Protein AF-A0A5F8GUY8-F1 (afdb_monomer)

Nearest PDB structures (foldseek):
  6p7z-assembly1_A  TM=9.702E-01  e=6.249E-04  Homo sapiens
  6cby-assembly2_B  TM=8.346E-01  e=5.632E-02  Homo sapiens

Mean predicted aligned error: 5.98 Å

Secondary structure (DSSP, 8-state):
-PPPSEEEEEETTTEEEEEESS---TT--------SS----GGGTTTS-TTT-----S-PPPP--TT-

Sequence (68 aa):
MEKPKLEKFWSPSRGNGLRALASLRPGELLFRSEPLAYTVCKESLGVVCERCLCRYGANLLTCVCPGM

Solvent-accessible surface area (backbone atoms only — not comparable to full-atom values): 5007 Å² total; per-residue (Å²): 131,84,79,76,50,57,44,81,45,81,38,85,99,63,51,75,42,78,45,72,74,58,93,81,61,93,91,62,88,78,81,86,80,79,70,97,72,88,74,66,55,83,93,41,64,92,54,34,43,70,80,83,63,45,75,61,72,101,78,75,86,73,90,81,68,91,90,117

pLDDT: mean 90.78, std 10.39, range [52.97, 98.25]

Foldseek 3Di:
DDDQQWDWDQDPPPGIDIDGPDDDDPPDDRDDDDDPDDFDDPVCVQQADRPPRDGDPNDDDDDDDPPD

Organism: Monodelphis domestica (NCBI:txid13616)

InterPro domains:
  IPR046341 SET domain superfamily [G3DSA:2.170.270.10] (17-47)
  IPR046341 SET domain superfamily [SSF82199] (4-47)

Radius of gyration: 19.79 Å; Cα contacts (8 Å, |Δi|>4): 47; chains: 1; bounding box: 38×36×51 Å

Structure (mmCIF, N/CA/C/O backbone):
data_AF-A0A5F8GUY8-F1
#
_entry.id   AF-A0A5F8GUY8-F1
#
loop_
_atom_site.group_PDB
_atom_site.id
_atom_site.type_symbol
_atom_site.label_atom_id
_atom_site.label_alt_id
_atom_site.label_comp_id
_atom_site.label_asym_id
_atom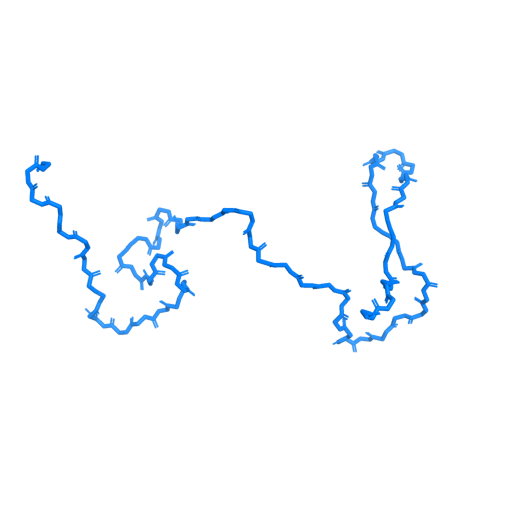_site.label_entity_id
_atom_site.label_seq_id
_atom_site.pdbx_PDB_ins_code
_atom_site.Cartn_x
_atom_site.Cartn_y
_atom_site.Cartn_z
_atom_site.occupancy
_atom_site.B_iso_or_equiv
_atom_site.auth_seq_id
_atom_site.auth_comp_id
_atom_site.auth_asym_id
_atom_site.auth_atom_id
_atom_site.pdbx_PDB_model_num
ATOM 1 N N . MET A 1 1 ? 21.243 -5.238 1.379 1.00 56.19 1 MET A N 1
ATOM 2 C CA . MET A 1 1 ? 19.883 -5.014 0.841 1.00 56.19 1 MET A CA 1
ATOM 3 C C . MET A 1 1 ? 19.722 -5.896 -0.385 1.00 56.19 1 MET A C 1
ATOM 5 O O . MET A 1 1 ? 20.663 -5.970 -1.167 1.00 56.19 1 MET A O 1
ATOM 9 N N . GLU A 1 2 ? 18.609 -6.620 -0.512 1.00 70.88 2 GLU A N 1
ATOM 10 C CA . GLU A 1 2 ? 18.321 -7.432 -1.705 1.00 70.88 2 GLU A CA 1
ATOM 11 C C . GLU A 1 2 ? 18.249 -6.525 -2.944 1.00 70.88 2 GLU A C 1
ATOM 13 O O . GLU A 1 2 ? 17.762 -5.395 -2.856 1.00 70.88 2 GLU A O 1
ATOM 18 N N . LYS A 1 3 ? 18.779 -6.983 -4.087 1.00 78.94 3 LYS A N 1
ATOM 19 C CA . LYS A 1 3 ? 18.690 -6.216 -5.335 1.00 78.94 3 LYS A CA 1
ATOM 20 C C . LYS A 1 3 ? 17.223 -6.130 -5.773 1.00 78.94 3 LYS A C 1
ATOM 22 O O . LYS A 1 3 ? 16.540 -7.154 -5.755 1.00 78.94 3 LYS A O 1
ATOM 27 N N . PRO A 1 4 ? 16.738 -4.954 -6.202 1.00 87.88 4 PRO A N 1
ATOM 28 C CA . PRO A 1 4 ? 15.377 -4.832 -6.697 1.00 87.88 4 PRO A CA 1
ATOM 29 C C . PRO A 1 4 ? 15.195 -5.692 -7.954 1.00 87.88 4 PRO A C 1
ATOM 31 O O . PRO A 1 4 ? 16.031 -5.680 -8.856 1.00 87.88 4 PRO A O 1
ATOM 34 N N . LYS A 1 5 ? 14.094 -6.447 -8.007 1.00 93.00 5 LYS A N 1
ATOM 35 C CA . LYS A 1 5 ? 13.702 -7.273 -9.167 1.00 93.00 5 LYS A CA 1
ATOM 36 C C . LYS A 1 5 ? 12.870 -6.498 -10.188 1.00 93.00 5 LYS A C 1
ATOM 38 O O . LYS A 1 5 ? 12.591 -7.004 -11.273 1.00 93.00 5 LYS A O 1
ATOM 43 N N . LEU A 1 6 ? 12.462 -5.286 -9.823 1.00 96.44 6 LEU A N 1
ATOM 44 C CA . LEU A 1 6 ? 11.655 -4.379 -10.621 1.00 96.44 6 LEU A CA 1
ATOM 45 C C . LEU A 1 6 ? 12.383 -3.048 -10.784 1.00 96.44 6 LEU A C 1
ATOM 47 O O . LEU A 1 6 ? 13.085 -2.605 -9.875 1.00 96.44 6 LEU A O 1
ATOM 51 N N . GLU A 1 7 ? 12.137 -2.372 -11.898 1.00 96.81 7 GLU A N 1
ATOM 52 C CA . GLU A 1 7 ? 12.552 -0.987 -12.102 1.00 96.81 7 GLU A CA 1
ATOM 53 C C . GLU A 1 7 ? 11.415 -0.130 -12.655 1.00 96.81 7 GLU A C 1
ATOM 55 O O . GLU A 1 7 ? 10.495 -0.623 -13.317 1.00 96.81 7 GLU A O 1
ATOM 60 N N . LYS A 1 8 ? 11.502 1.178 -12.401 1.00 97.50 8 LYS A N 1
ATOM 61 C CA . LYS A 1 8 ? 10.650 2.174 -13.047 1.00 97.50 8 LYS A CA 1
ATOM 62 C C . LYS A 1 8 ? 11.087 2.340 -14.502 1.00 97.50 8 LYS A C 1
ATOM 64 O O . LYS A 1 8 ? 12.273 2.480 -14.777 1.00 97.50 8 LYS A O 1
ATOM 69 N N . PHE A 1 9 ? 10.132 2.403 -15.422 1.00 97.94 9 PHE A N 1
ATOM 70 C CA . PHE A 1 9 ? 10.390 2.688 -16.835 1.00 97.94 9 PHE A CA 1
ATOM 71 C C . PHE A 1 9 ? 9.297 3.586 -17.428 1.00 97.94 9 PHE A C 1
ATOM 73 O O . PHE A 1 9 ? 8.242 3.773 -16.820 1.00 97.94 9 PHE A O 1
ATOM 80 N N . TRP A 1 10 ? 9.534 4.138 -18.619 1.00 98.00 10 TRP A N 1
ATOM 81 C CA . TRP A 1 10 ? 8.505 4.849 -19.380 1.00 98.00 10 TRP A CA 1
ATOM 82 C C . TRP A 1 10 ? 7.735 3.866 -20.272 1.00 98.00 10 TRP A C 1
ATOM 84 O O . TRP A 1 10 ? 8.307 3.255 -21.174 1.00 98.00 10 TRP A O 1
AT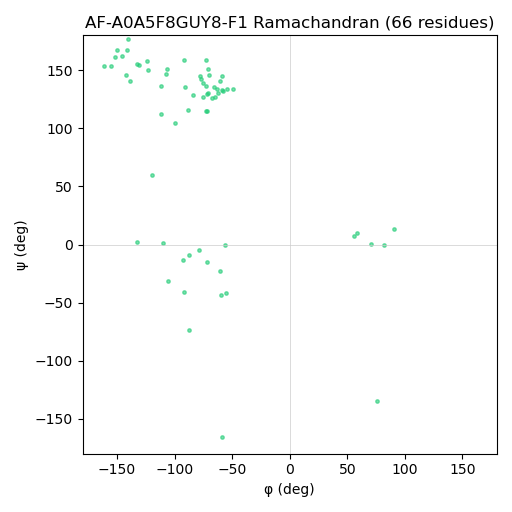OM 94 N N . SER A 1 11 ? 6.439 3.701 -20.010 1.00 97.31 11 SER A N 1
ATOM 95 C CA . SER A 1 11 ? 5.523 2.926 -20.843 1.00 97.31 11 SER A CA 1
ATOM 96 C C . SER A 1 11 ? 4.999 3.793 -21.987 1.00 97.31 11 SER A C 1
ATOM 98 O O . SER A 1 11 ? 4.382 4.833 -21.721 1.00 97.31 11 SER A O 1
ATOM 100 N N . PRO A 1 12 ? 5.089 3.310 -23.240 1.00 96.62 12 PRO A N 1
ATOM 101 C CA . PRO A 1 12 ? 4.377 3.911 -24.358 1.00 96.62 12 PRO A CA 1
ATOM 102 C C . PRO A 1 12 ? 2.904 4.126 -23.999 1.00 96.62 12 PRO A C 1
ATOM 104 O O . PRO A 1 12 ? 2.294 3.258 -23.368 1.00 96.62 12 PRO A O 1
ATOM 107 N N . SER A 1 13 ? 2.397 5.321 -24.318 1.00 96.06 13 SER A N 1
ATOM 108 C CA . SER A 1 13 ? 1.011 5.782 -24.124 1.00 96.06 13 SER A CA 1
ATOM 109 C C . SER A 1 13 ? 0.423 5.713 -22.702 1.00 96.06 13 SER A C 1
ATOM 111 O O . SER A 1 13 ? -0.769 5.961 -22.545 1.00 96.06 13 SER A O 1
ATOM 113 N N . ARG A 1 14 ? 1.211 5.384 -21.664 1.00 96.75 14 ARG A N 1
ATOM 114 C CA . ARG A 1 14 ? 0.717 5.207 -20.276 1.00 96.75 14 ARG A CA 1
ATOM 115 C C . ARG A 1 14 ? 1.551 5.916 -19.203 1.00 96.75 14 ARG A C 1
ATOM 117 O O . ARG A 1 14 ? 1.242 5.805 -18.022 1.00 96.75 14 ARG A O 1
ATOM 124 N N . GLY A 1 15 ? 2.595 6.652 -19.589 1.00 97.25 15 GLY A N 1
ATOM 125 C CA . GLY A 1 15 ? 3.462 7.355 -18.642 1.00 97.25 15 GLY A CA 1
ATOM 126 C C . GLY A 1 15 ? 4.427 6.404 -17.932 1.00 97.25 15 GLY A C 1
ATOM 127 O O . GLY A 1 15 ? 5.062 5.578 -18.576 1.00 97.25 15 GLY A O 1
ATOM 128 N N . ASN A 1 16 ? 4.584 6.520 -16.613 1.00 97.94 16 ASN A N 1
ATOM 129 C CA . ASN A 1 16 ? 5.499 5.655 -15.859 1.00 97.94 16 ASN A CA 1
ATOM 130 C C . ASN A 1 16 ? 4.899 4.262 -15.617 1.00 97.94 16 ASN A C 1
AT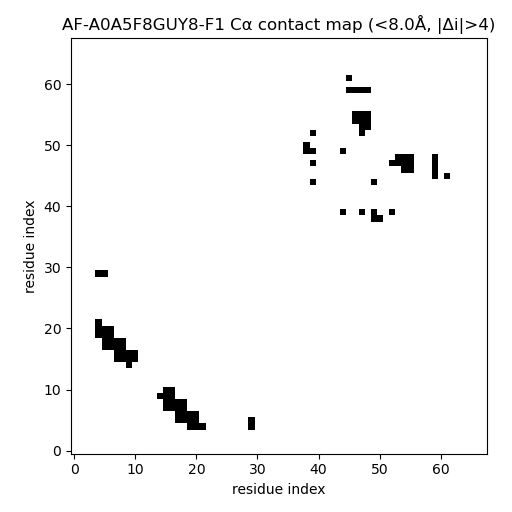OM 132 O O . ASN A 1 16 ? 3.709 4.133 -15.347 1.00 97.94 16 ASN A O 1
ATOM 136 N N . GLY A 1 17 ? 5.743 3.233 -15.630 1.00 97.44 17 GLY A N 1
ATOM 137 C CA . GLY A 1 17 ? 5.384 1.866 -15.264 1.00 97.44 17 GLY A CA 1
ATOM 138 C C . GLY A 1 17 ? 6.479 1.168 -14.460 1.00 97.44 17 GLY A C 1
ATOM 139 O O . GLY A 1 17 ? 7.558 1.722 -14.243 1.00 97.44 17 GLY A O 1
ATOM 140 N N . LEU A 1 18 ? 6.195 -0.066 -14.042 1.00 97.38 18 LEU A N 1
ATOM 141 C CA . LEU A 1 18 ? 7.160 -0.996 -13.453 1.00 97.38 18 LEU A CA 1
ATOM 142 C C . LEU A 1 18 ? 7.388 -2.167 -14.411 1.00 97.38 18 LEU A C 1
ATOM 144 O O . LEU A 1 18 ? 6.425 -2.695 -14.967 1.00 97.38 18 LEU A O 1
ATOM 148 N N . ARG A 1 19 ? 8.644 -2.581 -14.597 1.00 97.00 19 ARG A N 1
ATOM 149 C CA . ARG A 1 19 ? 9.001 -3.772 -15.388 1.00 97.00 19 ARG A CA 1
ATOM 150 C C . ARG A 1 19 ? 9.969 -4.675 -14.633 1.00 97.00 19 ARG A C 1
ATOM 152 O O . ARG A 1 19 ? 10.703 -4.204 -13.767 1.00 97.00 19 ARG A O 1
ATOM 1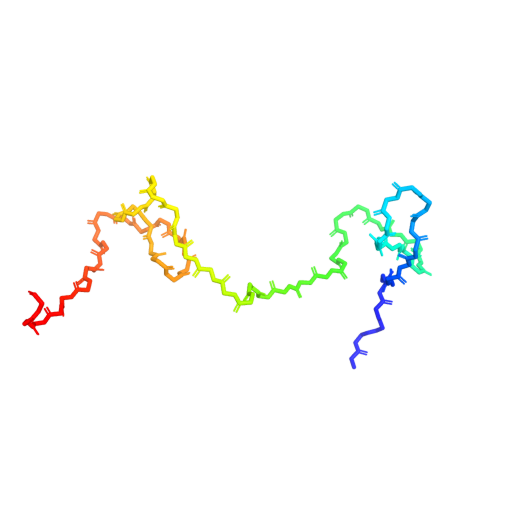59 N N . ALA A 1 20 ? 9.956 -5.962 -14.968 1.00 97.50 20 ALA A N 1
ATOM 160 C CA . ALA A 1 20 ? 10.849 -6.953 -14.380 1.00 97.50 20 ALA A CA 1
ATOM 161 C C . ALA A 1 20 ? 12.276 -6.830 -14.935 1.00 97.50 20 ALA A C 1
ATOM 163 O O . ALA A 1 20 ? 12.464 -6.648 -16.136 1.00 97.50 20 ALA A O 1
ATOM 164 N N . LEU A 1 21 ? 13.263 -6.966 -14.049 1.00 96.19 21 LEU A N 1
ATOM 165 C CA . LEU A 1 21 ? 14.692 -7.030 -14.377 1.00 96.19 21 LEU A CA 1
ATOM 166 C C . LEU A 1 21 ? 15.196 -8.472 -14.568 1.00 96.19 21 LEU A C 1
ATOM 168 O O . LEU A 1 21 ? 16.301 -8.680 -15.061 1.00 96.19 21 LEU A O 1
ATOM 172 N N . ALA A 1 22 ? 14.402 -9.466 -14.162 1.00 93.00 22 ALA A N 1
ATOM 173 C CA . ALA A 1 22 ? 14.705 -10.891 -14.260 1.00 93.00 22 ALA A CA 1
ATOM 174 C C . ALA A 1 22 ? 13.410 -11.709 -14.409 1.00 93.00 22 ALA A C 1
ATOM 176 O O . ALA A 1 22 ? 12.314 -11.190 -14.186 1.00 93.00 22 ALA A O 1
ATOM 177 N N . SER A 1 23 ? 13.528 -12.993 -14.760 1.00 95.81 23 SER A N 1
ATOM 178 C CA . SER A 1 23 ? 12.391 -13.921 -14.788 1.00 95.81 23 SER A CA 1
ATOM 179 C C . SER A 1 23 ? 11.732 -14.034 -13.410 1.00 95.81 23 SER A C 1
ATOM 181 O O . SER A 1 23 ? 12.421 -14.230 -12.411 1.00 95.81 23 SER A O 1
ATOM 183 N N . LEU A 1 24 ? 10.401 -13.949 -13.372 1.00 96.12 24 LEU A N 1
ATOM 184 C CA . LEU A 1 24 ? 9.596 -14.040 -12.151 1.00 96.12 24 LEU A CA 1
ATOM 185 C C . LEU A 1 24 ? 8.856 -15.378 -12.091 1.00 96.12 24 LEU A C 1
ATOM 187 O O . LEU A 1 24 ? 8.428 -15.894 -13.127 1.00 96.12 24 LEU A O 1
ATOM 191 N N . ARG A 1 25 ? 8.661 -15.923 -10.887 1.00 96.75 25 ARG A N 1
ATOM 192 C CA . ARG A 1 25 ? 7.855 -17.137 -10.671 1.00 96.75 25 ARG A CA 1
ATOM 193 C C . ARG A 1 25 ? 6.502 -16.821 -10.021 1.00 96.75 25 ARG A C 1
ATOM 195 O O . ARG A 1 25 ? 6.404 -15.864 -9.251 1.00 96.75 25 ARG A O 1
ATOM 202 N N . PRO A 1 26 ? 5.452 -17.626 -10.272 1.00 98.25 26 PRO A N 1
ATOM 203 C CA . PRO A 1 26 ? 4.182 -17.485 -9.563 1.00 98.25 26 PRO A CA 1
ATOM 204 C C . PRO A 1 26 ? 4.370 -17.544 -8.039 1.00 98.25 26 PRO A C 1
ATOM 206 O O . PRO A 1 26 ? 5.076 -18.413 -7.532 1.00 98.25 26 PRO A O 1
ATOM 209 N N . GLY A 1 27 ? 3.742 -16.610 -7.317 1.00 96.62 27 GLY A N 1
ATOM 210 C CA . GLY A 1 27 ? 3.838 -16.496 -5.855 1.00 96.62 27 GLY A CA 1
ATOM 211 C C . GLY A 1 27 ? 5.078 -15.759 -5.333 1.00 96.62 27 GLY A C 1
ATOM 212 O O . GLY A 1 27 ? 5.229 -15.608 -4.123 1.00 96.62 27 GLY A O 1
ATOM 213 N N . GLU A 1 28 ? 5.965 -15.282 -6.209 1.00 95.12 28 GLU A N 1
ATOM 214 C CA . GLU A 1 28 ? 7.164 -14.553 -5.798 1.00 95.12 28 GLU A CA 1
ATOM 215 C C . GLU A 1 28 ? 6.842 -13.147 -5.264 1.00 95.12 28 GLU A C 1
ATOM 217 O O . GLU A 1 28 ? 6.165 -12.352 -5.919 1.00 95.12 28 GLU A O 1
ATOM 222 N N . LEU A 1 29 ? 7.364 -12.815 -4.077 1.00 93.81 29 LEU A N 1
ATOM 223 C CA . LEU A 1 29 ? 7.253 -11.473 -3.504 1.00 93.81 29 LEU A CA 1
ATOM 224 C C . LEU A 1 29 ? 8.167 -10.501 -4.263 1.00 93.81 29 LEU A C 1
ATOM 226 O O . LEU A 1 29 ? 9.392 -10.621 -4.212 1.00 93.81 29 LEU A O 1
ATOM 230 N N . LEU A 1 30 ? 7.564 -9.526 -4.948 1.00 94.44 30 LEU A N 1
ATOM 231 C CA . LEU A 1 30 ? 8.291 -8.543 -5.763 1.00 94.44 30 LEU A CA 1
ATOM 232 C C . LEU A 1 30 ? 8.642 -7.269 -4.991 1.00 94.44 30 LEU A C 1
ATOM 234 O O . LEU A 1 30 ? 9.727 -6.718 -5.160 1.00 94.44 30 LEU A O 1
ATOM 238 N N . PHE A 1 31 ? 7.711 -6.788 -4.167 1.00 93.69 31 PHE A N 1
ATOM 239 C CA . PHE A 1 31 ? 7.867 -5.590 -3.350 1.00 93.69 31 PHE A CA 1
ATOM 240 C C . PHE A 1 31 ? 6.832 -5.584 -2.218 1.00 93.69 31 PHE A C 1
ATOM 242 O O . PHE A 1 31 ? 5.751 -6.154 -2.357 1.00 93.69 31 PHE A O 1
ATOM 249 N N . ARG A 1 32 ? 7.149 -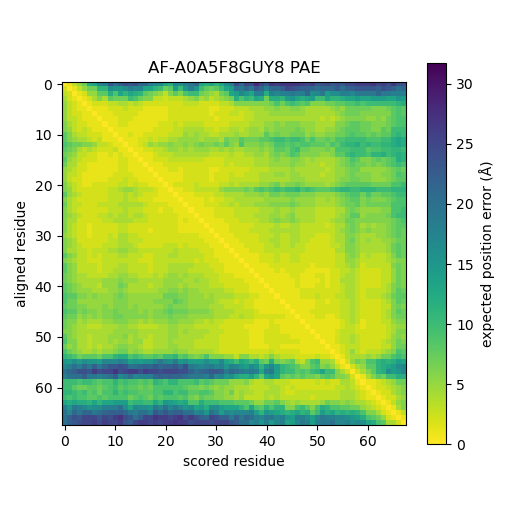4.910 -1.111 1.00 94.62 32 ARG A N 1
ATOM 250 C CA . ARG A 1 32 ? 6.221 -4.619 -0.012 1.00 94.62 32 ARG A CA 1
ATOM 251 C C . ARG A 1 32 ? 6.460 -3.190 0.451 1.00 94.62 32 ARG A C 1
ATOM 253 O O . ARG A 1 32 ? 7.609 -2.775 0.566 1.00 94.62 32 ARG A O 1
ATOM 260 N N . SER A 1 33 ? 5.386 -2.479 0.764 1.00 95.00 33 SER A N 1
ATOM 261 C CA . SER A 1 33 ? 5.445 -1.166 1.397 1.00 95.00 33 SER A CA 1
ATOM 262 C C . SER A 1 33 ? 4.322 -1.033 2.403 1.00 95.00 33 SER A C 1
ATOM 264 O O . SER A 1 33 ? 3.221 -1.525 2.164 1.00 95.00 33 SER A O 1
ATOM 266 N N . GLU A 1 34 ? 4.603 -0.308 3.477 1.00 96.50 34 GLU A N 1
ATOM 267 C CA . GLU A 1 34 ? 3.550 0.279 4.296 1.00 96.50 34 GLU A CA 1
ATOM 268 C C . GLU A 1 34 ? 2.886 1.424 3.510 1.00 96.50 34 GLU A C 1
ATOM 270 O O . GLU A 1 34 ? 3.543 2.037 2.652 1.00 96.50 34 GLU A O 1
ATOM 275 N N . PRO A 1 35 ? 1.600 1.725 3.752 1.00 97.50 35 PRO A N 1
ATOM 276 C CA . PRO A 1 35 ? 0.977 2.913 3.185 1.00 97.50 35 PRO A CA 1
ATOM 277 C C . PRO A 1 35 ? 1.731 4.170 3.630 1.00 97.50 35 PRO A C 1
ATOM 279 O O . PRO A 1 35 ? 2.175 4.252 4.773 1.00 97.50 35 PRO A O 1
ATOM 282 N N . LEU A 1 36 ? 1.825 5.181 2.760 1.00 97.50 36 LEU A N 1
ATOM 283 C CA . LEU A 1 36 ? 2.348 6.493 3.168 1.00 97.50 36 LEU A CA 1
ATOM 284 C C . LEU A 1 36 ? 1.490 7.089 4.298 1.00 97.50 36 LEU A C 1
ATOM 286 O O . LEU A 1 36 ? 2.004 7.611 5.281 1.00 97.50 36 LEU A O 1
ATOM 290 N N . ALA A 1 37 ? 0.176 6.979 4.136 1.00 97.81 37 ALA A N 1
ATOM 291 C CA . ALA A 1 37 ? -0.848 7.212 5.138 1.00 97.81 37 ALA A CA 1
ATOM 292 C C . ALA A 1 37 ? -2.082 6.395 4.730 1.00 97.81 37 ALA A C 1
ATOM 294 O O . ALA A 1 37 ? -2.275 6.113 3.545 1.00 97.81 37 ALA A O 1
ATOM 295 N N . TYR A 1 38 ? -2.914 6.012 5.694 1.00 97.81 38 TYR A N 1
ATOM 296 C CA . TYR A 1 38 ? -4.185 5.340 5.434 1.00 97.81 38 TYR A CA 1
ATOM 297 C C . TYR A 1 38 ? -5.190 5.643 6.547 1.00 97.81 38 TYR A C 1
ATOM 299 O O . TYR A 1 38 ? -4.820 6.073 7.638 1.00 97.81 38 TYR A O 1
ATOM 307 N N . THR A 1 39 ? -6.466 5.418 6.250 1.00 97.56 39 THR A N 1
ATOM 308 C CA . THR A 1 39 ? -7.574 5.473 7.206 1.00 97.56 39 THR A CA 1
ATOM 309 C C . THR A 1 39 ? -8.617 4.421 6.825 1.00 97.56 39 THR A C 1
ATOM 311 O O . THR A 1 39 ? -8.602 3.906 5.702 1.00 97.56 39 THR A O 1
ATOM 314 N N . VAL A 1 40 ? -9.499 4.069 7.757 1.00 96.69 40 VAL A N 1
ATOM 315 C CA . VAL A 1 40 ? -10.598 3.126 7.518 1.00 96.69 40 VAL A CA 1
ATOM 316 C C . VAL A 1 40 ? -11.659 3.753 6.601 1.00 96.69 40 VAL A C 1
ATOM 318 O O . VAL A 1 40 ? -11.903 4.959 6.651 1.00 96.69 40 VAL A O 1
ATOM 321 N N . CYS A 1 41 ? -12.305 2.954 5.744 1.00 96.69 41 CYS A N 1
ATOM 322 C CA . CYS A 1 41 ? -13.413 3.455 4.929 1.00 96.69 41 CYS A CA 1
ATOM 323 C C . CYS A 1 41 ? -14.675 3.678 5.773 1.00 96.69 41 CYS A C 1
ATOM 325 O O . CYS A 1 41 ? -14.856 3.066 6.830 1.00 96.69 41 CYS A O 1
ATOM 327 N N . LYS A 1 42 ? -15.582 4.521 5.271 1.00 96.44 42 LYS A N 1
ATOM 328 C CA . LYS A 1 42 ? -16.807 4.914 5.977 1.00 96.44 42 LYS A CA 1
ATOM 329 C C . LYS A 1 42 ? -17.650 3.709 6.401 1.00 96.44 42 LYS A C 1
ATOM 331 O O . LYS A 1 42 ? -18.153 3.674 7.517 1.00 96.44 42 LYS A O 1
ATOM 336 N N . GLU A 1 43 ? -17.772 2.715 5.530 1.00 95.44 43 GLU A N 1
ATOM 337 C CA . GLU A 1 43 ? -18.592 1.517 5.735 1.00 95.44 43 GLU A CA 1
ATOM 338 C C . GLU A 1 43 ? -17.999 0.556 6.775 1.00 95.44 43 GLU A C 1
ATOM 340 O O . GLU A 1 43 ? -18.690 -0.348 7.237 1.00 95.44 43 GLU A O 1
ATOM 345 N N . SER A 1 44 ? -16.724 0.732 7.137 1.00 93.81 44 SER A N 1
ATOM 346 C CA . SER A 1 44 ? -16.012 -0.134 8.085 1.00 93.81 44 SER A CA 1
ATOM 347 C C . SER A 1 44 ? -15.706 0.543 9.428 1.00 93.81 44 SER A C 1
ATOM 349 O O . SER A 1 44 ? -15.112 -0.091 10.306 1.00 93.81 44 SER A O 1
ATOM 351 N N . LEU A 1 45 ? -16.117 1.802 9.620 1.00 91.88 45 LEU A N 1
ATOM 352 C CA . LEU A 1 45 ? -15.995 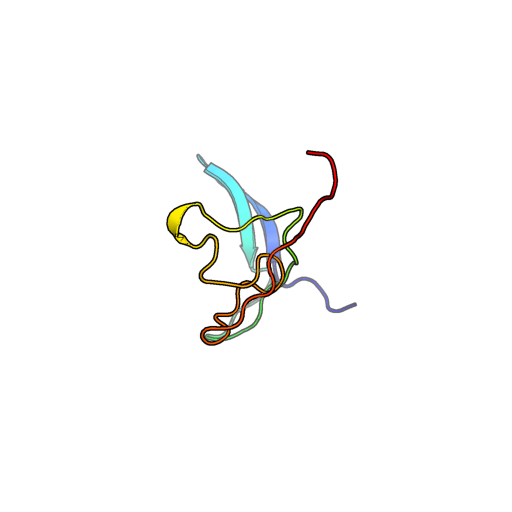2.510 10.899 1.00 91.88 45 LEU A CA 1
ATOM 353 C C . LEU A 1 45 ? -16.724 1.747 12.013 1.00 91.88 45 LEU A C 1
ATOM 355 O O . LEU A 1 45 ? -17.862 1.317 11.844 1.00 91.88 45 LEU A O 1
ATOM 359 N N . GLY A 1 46 ? -16.056 1.554 13.153 1.00 90.12 46 GLY A N 1
ATOM 360 C CA . GLY A 1 46 ? -16.603 0.802 14.289 1.00 90.12 46 GLY A CA 1
ATOM 361 C C . GLY A 1 46 ? -16.723 -0.715 14.076 1.00 90.12 46 GLY A C 1
ATOM 362 O O . GLY A 1 46 ? -17.163 -1.410 14.986 1.00 90.12 46 GLY A O 1
ATOM 363 N N . VAL A 1 47 ? -16.322 -1.243 12.910 1.00 92.19 47 VAL A N 1
ATOM 364 C CA . VAL A 1 47 ? -16.337 -2.687 12.590 1.00 92.19 47 VAL A CA 1
ATOM 365 C C . VAL A 1 47 ? -14.928 -3.289 12.598 1.00 92.19 47 VAL A C 1
ATOM 367 O O . VAL A 1 47 ? -14.750 -4.462 12.931 1.00 92.19 47 VAL A O 1
ATOM 370 N N . VAL A 1 48 ? -13.910 -2.500 12.243 1.00 93.69 48 VAL A N 1
ATOM 371 C CA . VAL A 1 48 ? -12.492 -2.893 12.289 1.00 93.69 48 VAL A CA 1
ATOM 372 C C . VAL A 1 48 ? -11.683 -1.918 13.139 1.00 93.69 48 VAL A C 1
ATOM 374 O O . VAL A 1 48 ? -12.072 -0.767 13.323 1.00 93.69 48 VAL A O 1
ATOM 377 N N . CYS A 1 49 ? -10.529 -2.361 13.639 1.00 94.00 49 CYS A N 1
ATOM 378 C CA . CYS A 1 49 ? -9.570 -1.446 14.254 1.00 94.00 49 CYS A CA 1
ATOM 379 C C . CYS A 1 49 ? -9.033 -0.465 13.200 1.00 94.00 49 CYS A C 1
ATOM 381 O O . CYS A 1 49 ? -8.492 -0.897 12.183 1.00 94.00 49 CYS A O 1
ATOM 383 N N . GLU A 1 50 ? -9.107 0.841 13.471 1.00 94.06 50 GLU A N 1
ATOM 384 C CA . GLU A 1 50 ? -8.652 1.888 12.540 1.00 94.06 50 GLU A CA 1
ATOM 385 C C . GLU A 1 50 ? -7.157 1.795 12.196 1.00 94.06 50 GLU A C 1
ATOM 387 O O . GLU A 1 50 ? -6.733 2.255 11.139 1.00 94.06 50 GLU A O 1
ATOM 392 N N . ARG A 1 51 ? -6.356 1.153 13.060 1.00 94.25 51 ARG A N 1
ATOM 393 C CA . ARG A 1 51 ? -4.933 0.897 12.820 1.00 94.25 51 ARG A CA 1
ATOM 394 C C . ARG A 1 51 ? -4.719 -0.406 12.055 1.00 94.25 51 ARG A C 1
ATOM 396 O O . ARG A 1 51 ? -4.363 -0.372 10.890 1.00 94.25 51 ARG A O 1
ATOM 403 N N . CYS A 1 52 ? -4.887 -1.578 12.656 1.00 94.94 52 CYS A N 1
ATOM 404 C CA . CYS A 1 52 ? -4.481 -2.817 11.974 1.00 94.94 52 CYS A CA 1
ATOM 405 C C . CYS A 1 52 ? -5.480 -3.319 10.916 1.00 94.94 52 CYS A C 1
ATOM 407 O O . CYS A 1 52 ? -5.189 -4.312 10.258 1.00 94.94 52 CYS A O 1
ATOM 409 N N . LEU A 1 53 ? -6.644 -2.671 10.762 1.00 95.25 53 LEU A N 1
ATOM 410 C CA . LEU A 1 53 ? -7.724 -3.049 9.837 1.00 95.25 53 LEU A CA 1
ATOM 411 C C . LEU A 1 53 ? -8.289 -4.466 10.060 1.00 95.25 53 LEU A C 1
ATOM 413 O O . LEU A 1 53 ? -9.092 -4.957 9.267 1.00 95.25 53 LEU A O 1
ATOM 417 N N . CYS A 1 54 ? -7.918 -5.120 11.163 1.00 93.44 54 CYS A N 1
ATOM 418 C CA . CYS A 1 54 ? -8.466 -6.408 11.554 1.00 93.44 54 CYS A CA 1
ATOM 419 C C . CYS A 1 54 ? -9.863 -6.241 12.157 1.00 93.44 54 CYS A C 1
ATOM 421 O O . CYS A 1 54 ? -10.127 -5.314 12.933 1.00 93.44 54 CYS A O 1
ATOM 423 N N . ARG A 1 55 ? -10.737 -7.204 11.854 1.00 88.56 55 ARG A N 1
ATOM 424 C CA . ARG A 1 55 ? -11.978 -7.414 12.600 1.00 88.56 55 ARG A CA 1
ATOM 425 C C . ARG A 1 55 ? -11.615 -8.007 13.952 1.00 88.56 55 ARG A C 1
ATOM 427 O O . ARG A 1 55 ? -11.116 -9.128 14.024 1.00 88.56 55 ARG A O 1
ATOM 434 N N . TYR A 1 56 ? -11.874 -7.254 15.007 1.00 74.19 56 TYR A N 1
ATOM 435 C CA . TYR A 1 56 ? -11.975 -7.825 16.342 1.00 74.19 56 TYR A CA 1
ATOM 436 C C . TYR A 1 56 ? -13.447 -8.172 16.575 1.00 74.19 56 TYR A C 1
ATOM 438 O O . TYR A 1 56 ? -14.318 -7.669 15.867 1.00 74.19 56 TYR A O 1
ATOM 446 N N . GLY A 1 57 ? -13.740 -9.078 17.510 1.00 67.50 57 GLY A N 1
ATOM 447 C CA . GLY A 1 57 ? -15.123 -9.329 17.932 1.00 67.50 57 GLY A CA 1
ATOM 448 C C . GLY A 1 57 ? -15.793 -8.060 18.486 1.00 67.50 57 GLY A C 1
ATOM 449 O O . GLY A 1 57 ? -15.271 -6.960 18.347 1.00 67.50 57 GLY A O 1
ATOM 450 N N . ALA A 1 58 ? -16.925 -8.202 19.175 1.00 67.62 58 ALA A N 1
ATOM 451 C CA . ALA A 1 58 ? -17.804 -7.093 19.585 1.00 67.62 58 ALA A CA 1
ATOM 452 C C . ALA A 1 58 ? -17.183 -5.946 20.433 1.00 67.62 58 ALA A C 1
ATOM 454 O O . ALA A 1 58 ? -17.891 -5.006 20.771 1.00 67.62 58 ALA A O 1
ATOM 455 N N . ASN A 1 59 ? -15.891 -5.986 20.770 1.00 79.56 59 ASN A N 1
ATOM 456 C CA . ASN A 1 59 ? -15.249 -5.102 21.742 1.00 79.56 59 ASN A CA 1
ATOM 457 C C . ASN A 1 59 ? -14.113 -4.268 21.120 1.00 79.56 59 ASN A C 1
ATOM 459 O O . ASN A 1 59 ? -12.961 -4.363 21.548 1.00 79.56 59 ASN A O 1
ATOM 463 N N . LEU A 1 60 ? -14.416 -3.450 20.108 1.00 90.00 60 LEU A N 1
ATOM 464 C CA . LEU A 1 60 ? -13.501 -2.381 19.693 1.00 90.00 60 LEU A CA 1
ATOM 465 C C . LEU A 1 60 ? -13.567 -1.239 20.709 1.00 90.00 60 LEU A C 1
ATOM 467 O O . LEU A 1 60 ? -14.644 -0.731 21.014 1.00 90.00 60 LEU A O 1
ATOM 471 N N . LEU A 1 61 ? -12.408 -0.826 21.225 1.00 89.44 61 LEU A N 1
ATOM 472 C CA . LEU A 1 61 ? -12.325 0.368 22.059 1.00 89.44 61 LEU A CA 1
ATOM 473 C C . LEU A 1 61 ? -12.540 1.604 21.186 1.00 89.44 61 LEU A C 1
ATOM 475 O O . LEU A 1 61 ? -11.888 1.767 20.155 1.00 89.44 61 LEU A O 1
ATOM 479 N N . THR A 1 62 ? -13.435 2.483 21.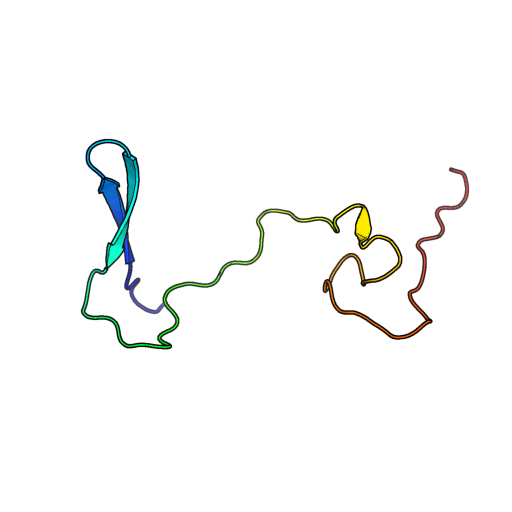621 1.00 87.62 62 THR A N 1
ATOM 480 C CA . THR A 1 62 ? -13.669 3.777 20.984 1.00 87.62 62 THR A CA 1
ATOM 481 C C . THR A 1 62 ? -12.772 4.829 21.619 1.00 87.62 62 THR A C 1
ATOM 483 O O . THR A 1 62 ? -12.665 4.894 22.845 1.00 87.62 62 THR A O 1
ATOM 486 N N . CYS A 1 63 ? -12.144 5.675 20.802 1.00 89.38 63 CYS A N 1
ATOM 487 C CA . CYS A 1 63 ? -11.431 6.839 21.318 1.00 89.38 63 CYS A CA 1
ATOM 488 C C . CYS A 1 63 ? -12.423 7.769 22.032 1.00 89.38 63 CYS A C 1
ATOM 490 O O . CYS A 1 63 ? -13.470 8.102 21.477 1.00 89.38 63 CYS A O 1
ATOM 492 N N . VAL A 1 64 ? -12.097 8.183 23.255 1.00 87.44 64 VAL A N 1
ATOM 493 C CA . VA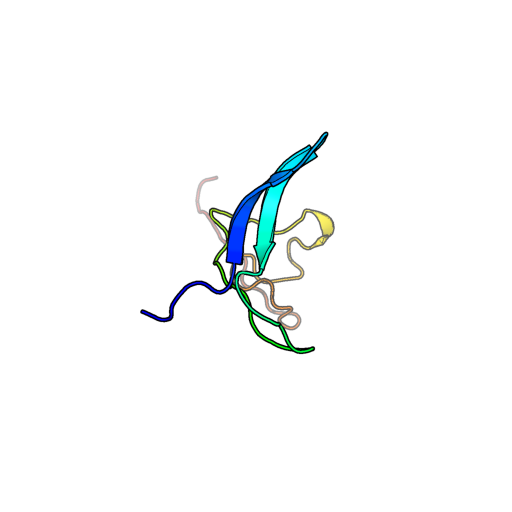L A 1 64 ? -12.860 9.184 24.005 1.00 87.44 64 VAL A CA 1
ATOM 494 C C . VAL A 1 64 ? -11.979 10.418 24.111 1.00 87.44 64 VAL A C 1
ATOM 496 O O . VAL A 1 64 ? -10.952 10.380 24.784 1.00 87.44 64 VAL A O 1
ATOM 499 N N . CYS A 1 65 ? -12.372 11.497 23.440 1.00 84.56 65 CYS A N 1
ATOM 500 C CA . CYS A 1 65 ? -11.724 12.800 23.552 1.00 84.56 65 CYS A CA 1
ATOM 501 C C . CYS A 1 65 ? -12.559 13.675 24.499 1.00 84.56 65 CYS A C 1
ATOM 503 O O . CYS A 1 65 ? -13.630 14.129 24.095 1.00 84.56 65 CYS A O 1
ATOM 505 N N . PRO A 1 66 ? -12.132 13.907 25.755 1.00 67.62 66 PRO A N 1
ATOM 506 C CA . PRO A 1 66 ? -12.867 14.775 26.667 1.00 67.62 66 PRO A CA 1
ATOM 507 C C . PRO A 1 66 ? -12.818 16.227 26.169 1.00 67.62 66 PRO A C 1
ATOM 509 O O . PRO A 1 66 ? -11.731 16.766 25.971 1.00 67.62 66 PRO A O 1
ATOM 512 N N . GLY A 1 67 ? -13.980 16.866 26.003 1.00 64.94 67 GLY A N 1
ATOM 513 C CA . GLY A 1 67 ? -14.077 18.293 25.663 1.00 64.94 67 GLY A CA 1
ATOM 514 C C . GLY A 1 67 ? -14.112 18.640 24.168 1.00 64.94 67 GLY A C 1
ATOM 515 O O . GLY A 1 67 ? -13.954 19.816 23.842 1.00 64.94 67 GLY A O 1
ATOM 516 N N . MET A 1 68 ? -14.322 17.659 23.281 1.00 52.97 68 MET A N 1
ATOM 517 C CA . MET A 1 68 ? -14.954 17.893 21.968 1.00 52.97 68 MET A CA 1
ATOM 518 C C . MET A 1 6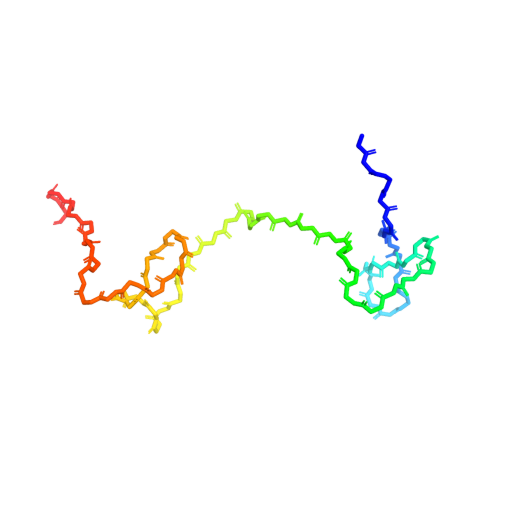8 ? -16.473 17.790 22.077 1.00 52.97 68 MET A C 1
ATOM 520 O O . MET A 1 68 ? -16.943 17.005 22.933 1.00 52.97 68 MET A O 1
#